Protein AF-A0A7V0U0U7-F1 (afdb_monomer)

Nearest PDB structures (foldseek):
  6ob8-assembly1_A  TM=8.470E-01  e=1.820E-01  [Leptolyngbya] sp. JSC-1
  3cu5-assembly2_A  TM=8.781E-01  e=6.880E-01  Lachnoclostridium phytofermentans ISDg
  8xat-assembly1_A-2  TM=6.908E-01  e=2.094E-01  Arabidopsis thaliana
  3cu5-assembly3_B  TM=8.796E-01  e=2.600E+00  Lachnoclostridium phytofermentans ISDg
  3ilh-assembly1_A  TM=6.969E-01  e=1.292E+00  Cytophaga hutchinsonii ATCC 33406

Structure (mmCIF, N/CA/C/O backbone):
data_AF-A0A7V0U0U7-F1
#
_entry.id   AF-A0A7V0U0U7-F1
#
loop_
_atom_site.group_PDB
_atom_site.id
_atom_site.type_symbol
_atom_site.label_atom_id
_atom_site.label_alt_id
_atom_site.label_comp_id
_atom_site.label_asym_id
_atom_site.label_entity_id
_atom_site.label_seq_id
_atom_site.pdbx_PDB_ins_code
_atom_site.Cartn_x
_atom_site.Cartn_y
_atom_site.Cartn_z
_atom_site.occupancy
_atom_site.B_iso_or_equiv
_atom_site.auth_seq_id
_atom_site.auth_comp_id
_atom_site.auth_asym_id
_atom_site.auth_atom_id
_atom_site.pdbx_PDB_model_num
ATOM 1 N N . MET A 1 1 ? -17.718 -1.713 6.557 1.00 71.38 1 MET A N 1
ATOM 2 C CA . MET A 1 1 ? -17.364 -2.417 5.306 1.00 71.38 1 MET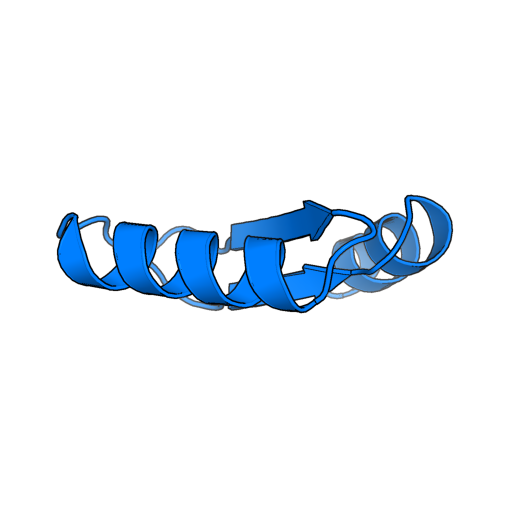 A CA 1
ATOM 3 C C . MET A 1 1 ? -15.931 -2.024 5.101 1.00 71.38 1 MET A C 1
ATOM 5 O O . MET A 1 1 ? -15.683 -0.835 4.949 1.00 71.38 1 MET A O 1
ATOM 9 N N . SER A 1 2 ? -15.029 -2.988 5.193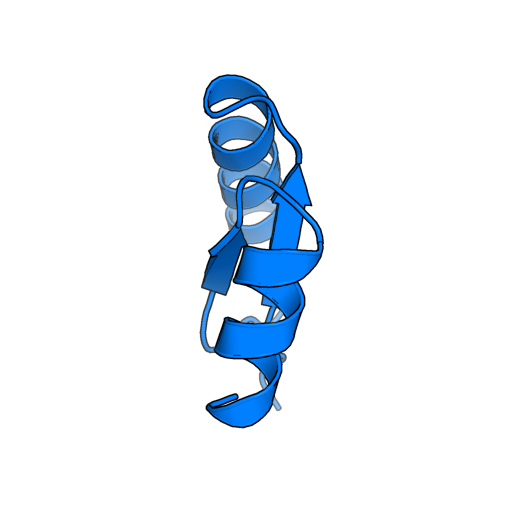 1.00 86.25 2 SER A N 1
ATOM 10 C CA . SER A 1 2 ? -13.601 -2.719 5.192 1.00 86.25 2 SER A CA 1
ATOM 11 C C . SER A 1 2 ? -13.086 -2.514 3.768 1.00 86.25 2 SER A C 1
ATOM 13 O O . SER A 1 2 ? -13.549 -3.176 2.839 1.00 86.25 2 SER A O 1
ATOM 15 N N . PHE A 1 3 ? -12.124 -1.614 3.596 1.00 91.25 3 PHE A N 1
ATOM 16 C CA . PHE A 1 3 ? -11.472 -1.352 2.317 1.00 91.25 3 PHE A CA 1
ATOM 17 C C . PHE A 1 3 ? -10.193 -2.174 2.190 1.00 91.25 3 PHE A C 1
ATOM 19 O O . PHE A 1 3 ? -9.350 -2.154 3.086 1.00 91.25 3 PHE A O 1
ATOM 26 N N . ASN A 1 4 ? -10.028 -2.850 1.057 1.00 93.44 4 ASN A N 1
ATOM 27 C CA . ASN A 1 4 ? -8.749 -3.432 0.672 1.00 93.44 4 ASN A CA 1
ATOM 28 C C . ASN A 1 4 ? -7.857 -2.319 0.099 1.00 93.44 4 ASN A C 1
ATOM 30 O O . ASN A 1 4 ? -8.320 -1.490 -0.688 1.00 93.44 4 ASN A O 1
ATOM 34 N N . VAL A 1 5 ? -6.594 -2.264 0.520 1.00 94.56 5 VAL A N 1
ATOM 35 C CA . VAL A 1 5 ? -5.666 -1.177 0.187 1.00 94.56 5 VAL A CA 1
ATOM 36 C C . VAL A 1 5 ? -4.402 -1.736 -0.456 1.00 94.56 5 VAL A C 1
ATOM 38 O O . VAL A 1 5 ? -3.710 -2.564 0.127 1.00 94.56 5 VAL A O 1
ATOM 41 N N . LEU A 1 6 ? -4.054 -1.223 -1.634 1.00 96.69 6 LEU A N 1
ATOM 42 C CA . LEU A 1 6 ? -2.784 -1.504 -2.299 1.00 96.69 6 LEU A CA 1
ATOM 43 C C . LEU A 1 6 ? -1.892 -0.260 -2.251 1.00 96.69 6 LEU A C 1
ATOM 45 O O . LEU A 1 6 ? -2.254 0.791 -2.782 1.00 96.69 6 LEU A O 1
ATOM 49 N N . VAL A 1 7 ? -0.722 -0.375 -1.621 1.00 96.62 7 VAL A N 1
ATOM 50 C CA . VAL A 1 7 ? 0.268 0.710 -1.534 1.00 96.62 7 VAL A CA 1
ATOM 51 C C . VAL A 1 7 ? 1.364 0.494 -2.576 1.00 96.62 7 VAL A C 1
ATOM 53 O O . VAL A 1 7 ? 2.091 -0.496 -2.514 1.00 96.62 7 VAL A O 1
ATOM 56 N N . VAL A 1 8 ? 1.515 1.438 -3.506 1.00 97.62 8 VAL A N 1
ATOM 57 C CA . VAL A 1 8 ? 2.502 1.363 -4.594 1.00 97.62 8 VAL A CA 1
ATOM 58 C C . VAL A 1 8 ? 3.509 2.495 -4.450 1.00 97.62 8 VAL A C 1
ATOM 60 O O . VAL A 1 8 ? 3.148 3.660 -4.591 1.00 97.62 8 VAL A O 1
ATOM 63 N N . ASP A 1 9 ? 4.756 2.148 -4.149 1.00 98.31 9 ASP A N 1
ATOM 64 C CA . ASP A 1 9 ? 5.867 3.093 -3.981 1.00 98.31 9 ASP A CA 1
ATOM 65 C C . ASP A 1 9 ? 7.191 2.330 -4.147 1.00 98.31 9 ASP A C 1
ATOM 67 O O . ASP A 1 9 ? 7.305 1.188 -3.691 1.00 98.31 9 ASP A O 1
ATOM 71 N N . ASP A 1 10 ? 8.192 2.919 -4.795 1.00 97.31 10 ASP A N 1
ATOM 72 C CA . ASP A 1 10 ? 9.481 2.271 -5.075 1.00 97.31 10 ASP A CA 1
ATOM 73 C C . ASP A 1 10 ? 10.399 2.185 -3.840 1.00 97.31 10 ASP A C 1
ATOM 75 O O . ASP A 1 10 ? 11.361 1.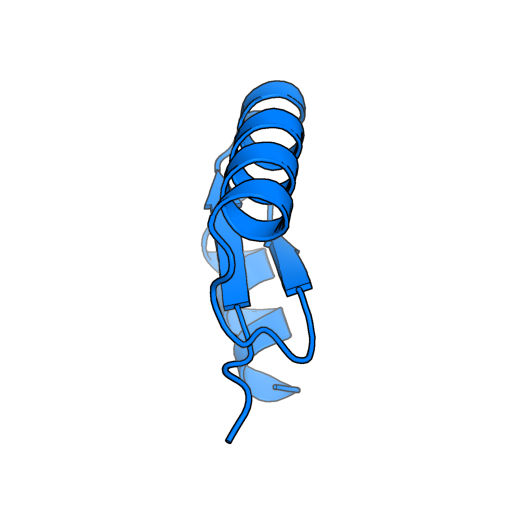413 -3.820 1.00 97.31 10 ASP A O 1
ATOM 79 N N . SER A 1 11 ? 10.058 2.884 -2.756 1.00 98.00 11 SER A N 1
ATOM 80 C CA . SER A 1 11 ? 10.760 2.841 -1.478 1.00 98.00 11 SER A CA 1
ATOM 81 C C . SER A 1 11 ? 10.067 1.929 -0.465 1.00 98.00 11 SER A C 1
ATOM 83 O O . SER A 1 11 ? 9.000 2.232 0.074 1.00 98.00 11 SER A O 1
ATOM 85 N N . MET A 1 12 ? 10.744 0.841 -0.079 1.00 96.56 12 MET A N 1
ATOM 86 C CA . MET A 1 12 ? 10.301 -0.031 1.023 1.00 96.56 12 MET A CA 1
ATOM 87 C C . MET A 1 12 ? 10.020 0.749 2.317 1.00 96.56 12 MET A C 1
ATOM 89 O O . MET A 1 12 ? 9.035 0.486 3.010 1.00 96.56 12 MET A O 1
ATOM 93 N N . SER A 1 13 ? 10.879 1.721 2.642 1.00 97.88 13 SER A N 1
ATOM 94 C CA . SER A 1 13 ? 10.738 2.558 3.836 1.00 97.88 13 SER A CA 1
ATOM 95 C C . SER A 1 13 ? 9.463 3.395 3.786 1.00 97.88 13 SER A C 1
ATOM 97 O O . SER A 1 13 ? 8.766 3.510 4.795 1.00 97.88 13 SER A O 1
ATOM 99 N N . MET A 1 14 ? 9.127 3.946 2.615 1.00 98.12 14 MET A N 1
ATOM 100 C CA . MET A 1 14 ? 7.922 4.754 2.456 1.00 98.12 14 MET A CA 1
ATOM 101 C C . MET A 1 14 ? 6.662 3.895 2.570 1.00 98.12 14 MET A C 1
ATOM 103 O O . MET A 1 14 ? 5.750 4.248 3.321 1.00 98.12 14 MET A O 1
ATOM 107 N N . ARG A 1 15 ? 6.645 2.706 1.948 1.00 97.62 15 ARG A N 1
ATOM 108 C CA . ARG A 1 15 ? 5.537 1.747 2.109 1.00 97.62 15 ARG A CA 1
ATOM 109 C C . ARG A 1 15 ? 5.320 1.363 3.572 1.00 97.62 15 ARG A C 1
ATOM 111 O O . ARG A 1 15 ? 4.184 1.346 4.041 1.00 97.62 15 ARG A O 1
ATOM 118 N N . ALA A 1 16 ? 6.391 1.128 4.334 1.00 97.31 16 ALA A N 1
ATOM 119 C CA . ALA A 1 16 ? 6.292 0.835 5.765 1.00 97.31 16 ALA A CA 1
ATOM 120 C C . ALA A 1 16 ? 5.671 1.993 6.572 1.00 97.31 16 ALA A C 1
ATOM 122 O O . ALA A 1 16 ? 4.823 1.754 7.437 1.00 97.31 16 ALA A O 1
ATOM 123 N N . ILE A 1 17 ? 6.048 3.242 6.272 1.00 98.00 17 ILE A N 1
ATOM 124 C CA . ILE A 1 17 ? 5.471 4.435 6.910 1.00 98.00 17 ILE A CA 1
ATOM 125 C C . ILE A 1 17 ? 3.984 4.563 6.570 1.00 98.00 17 ILE A C 1
ATOM 127 O O . ILE A 1 17 ? 3.173 4.726 7.481 1.00 98.00 17 ILE A O 1
ATOM 131 N N . ILE A 1 18 ? 3.609 4.441 5.294 1.00 97.19 18 ILE A N 1
ATOM 132 C CA . ILE A 1 18 ? 2.215 4.563 4.844 1.00 97.19 18 ILE A CA 1
ATOM 133 C C . ILE A 1 18 ? 1.329 3.529 5.544 1.00 97.19 18 ILE A C 1
ATOM 135 O O . ILE A 1 18 ? 0.307 3.898 6.122 1.00 97.19 18 ILE A O 1
ATOM 139 N N . LYS A 1 19 ? 1.748 2.257 5.591 1.00 95.44 19 LYS A N 1
ATOM 140 C CA . LYS A 1 19 ? 1.007 1.203 6.307 1.00 95.44 19 LYS A CA 1
ATOM 141 C C . LYS A 1 19 ? 0.801 1.542 7.781 1.00 95.44 19 LYS A C 1
ATOM 143 O O . LYS A 1 19 ? -0.288 1.343 8.315 1.00 95.44 19 LYS A O 1
ATOM 148 N N . LYS A 1 20 ? 1.827 2.094 8.437 1.00 95.44 20 LYS A N 1
ATOM 149 C CA . LYS A 1 20 ? 1.736 2.518 9.838 1.00 95.44 20 LYS A CA 1
ATOM 150 C C . LYS A 1 20 ? 0.736 3.662 10.022 1.00 95.44 20 LYS A C 1
ATOM 152 O O . LYS A 1 20 ? -0.056 3.615 10.957 1.00 95.44 20 LYS A O 1
ATOM 157 N N . VAL A 1 21 ? 0.744 4.660 9.136 1.00 96.94 21 VAL A N 1
ATOM 158 C CA . VAL A 1 21 ? -0.215 5.778 9.180 1.00 96.94 21 VAL A CA 1
ATOM 159 C C . VAL A 1 21 ? -1.642 5.278 8.964 1.00 96.94 21 VAL A C 1
ATOM 161 O O . VAL A 1 21 ? -2.528 5.644 9.732 1.00 96.94 21 VAL A O 1
ATOM 164 N N . ILE A 1 22 ? -1.859 4.400 7.980 1.00 94.94 22 ILE A N 1
ATOM 165 C CA . ILE A 1 22 ? -3.166 3.791 7.707 1.00 94.94 22 ILE A CA 1
ATOM 166 C C . ILE A 1 22 ? -3.681 3.058 8.952 1.00 94.94 22 ILE A C 1
ATOM 168 O O . ILE A 1 22 ? -4.780 3.356 9.415 1.00 94.94 22 ILE A O 1
ATOM 172 N N . ALA A 1 23 ? -2.864 2.188 9.555 1.00 91.31 23 ALA A N 1
ATOM 173 C CA . ALA A 1 23 ? -3.237 1.447 10.760 1.00 91.31 23 ALA A CA 1
ATOM 174 C C . ALA A 1 23 ? -3.578 2.363 11.952 1.00 91.31 23 ALA A C 1
ATOM 176 O O . ALA A 1 23 ? -4.462 2.052 12.746 1.00 91.31 23 ALA A O 1
ATOM 177 N N . MET A 1 24 ? -2.899 3.507 12.078 1.00 94.50 24 MET A N 1
ATOM 178 C CA . MET A 1 24 ? -3.144 4.481 13.149 1.00 94.50 24 MET A CA 1
ATOM 179 C C . MET A 1 24 ? -4.346 5.400 12.892 1.00 94.50 24 MET A C 1
ATOM 181 O O . MET A 1 24 ? -4.848 6.012 13.830 1.00 94.50 24 MET A O 1
ATOM 185 N N . SER A 1 25 ? -4.797 5.529 11.643 1.00 94.19 25 SER A N 1
ATOM 186 C CA . SER A 1 25 ? -5.829 6.500 11.254 1.00 94.19 25 SER A CA 1
ATOM 187 C C . SER A 1 25 ? -7.256 6.115 11.665 1.00 94.19 25 SER A C 1
ATOM 189 O O . SER A 1 25 ? -8.159 6.942 11.567 1.00 94.19 25 SER A O 1
ATOM 191 N N . GLY A 1 26 ? -7.477 4.872 12.110 1.00 88.25 26 GLY A N 1
ATOM 192 C CA . GLY A 1 26 ? -8.823 4.338 12.352 1.00 88.25 26 GLY A CA 1
ATOM 193 C C . GLY A 1 26 ? -9.609 4.058 11.065 1.00 88.25 26 GLY A C 1
ATOM 194 O O . GLY A 1 26 ? -10.821 3.865 11.122 1.00 88.25 26 GLY A O 1
ATOM 195 N N . PHE A 1 27 ? -8.935 4.054 9.911 1.00 90.75 27 PHE A N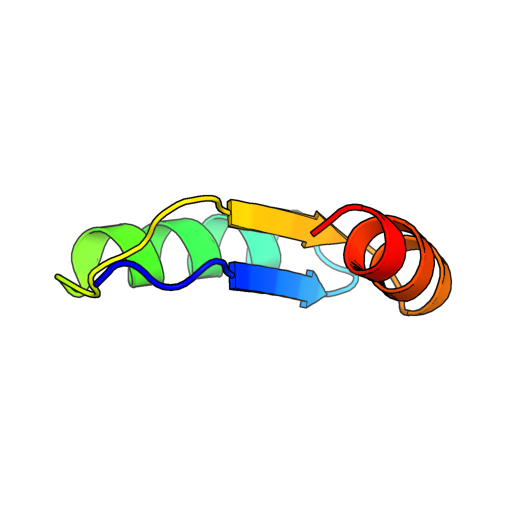 1
ATOM 196 C CA . PHE A 1 27 ? -9.512 3.656 8.632 1.00 90.75 27 PHE A CA 1
ATOM 197 C C . PHE A 1 27 ? -9.913 2.170 8.686 1.00 90.75 27 PHE A C 1
ATOM 199 O O . PHE A 1 27 ? -9.127 1.332 9.128 1.00 90.75 27 PHE A O 1
ATOM 206 N N . ASP A 1 28 ? -11.148 1.853 8.278 1.00 92.44 28 ASP A N 1
ATOM 207 C CA . ASP A 1 28 ? -11.692 0.485 8.273 1.00 92.44 28 ASP A CA 1
ATOM 208 C C . ASP A 1 28 ? -11.033 -0.306 7.135 1.00 92.44 28 ASP A C 1
ATOM 210 O O . ASP A 1 28 ? -11.491 -0.267 5.992 1.00 92.44 28 ASP A O 1
ATOM 214 N N . VAL A 1 29 ? -9.904 -0.952 7.429 1.00 92.06 29 VAL A N 1
ATOM 215 C CA . VAL A 1 29 ? -9.082 -1.669 6.448 1.00 92.06 29 VAL A CA 1
ATOM 216 C C . VAL A 1 29 ? -9.258 -3.170 6.577 1.00 92.06 29 VAL A C 1
ATOM 218 O O . VAL A 1 29 ? -9.219 -3.712 7.679 1.00 92.06 29 VAL A O 1
ATOM 221 N N . GLY A 1 30 ? -9.422 -3.825 5.430 1.00 90.88 30 GLY A N 1
ATOM 222 C CA . GLY A 1 30 ? -9.399 -5.276 5.301 1.00 90.88 30 GLY A CA 1
ATOM 223 C C . GLY A 1 30 ? -7.970 -5.736 5.052 1.00 90.88 30 GLY A C 1
ATOM 224 O O . GLY A 1 30 ? -7.143 -5.763 5.963 1.00 90.88 30 GLY A O 1
ATOM 225 N N . GLU A 1 31 ? -7.670 -6.067 3.800 1.00 91.81 31 GLU A N 1
ATOM 226 C CA . GLU A 1 31 ? -6.331 -6.475 3.384 1.00 91.81 31 GLU A CA 1
ATOM 227 C C . GLU A 1 31 ? -5.467 -5.281 2.960 1.00 91.81 31 GLU A C 1
ATOM 229 O O . GLU A 1 31 ? -5.942 -4.351 2.305 1.00 91.81 31 GLU A O 1
ATOM 234 N N . ILE A 1 32 ? -4.179 -5.313 3.323 1.00 93.94 32 ILE A N 1
ATOM 235 C CA . ILE A 1 32 ? -3.176 -4.373 2.815 1.00 93.94 32 ILE A CA 1
ATOM 236 C C . ILE A 1 32 ? -2.113 -5.149 2.047 1.00 93.94 32 ILE A C 1
ATOM 238 O O . ILE A 1 32 ? -1.366 -5.917 2.655 1.00 93.94 32 ILE A O 1
ATOM 242 N N . ALA A 1 33 ? -1.976 -4.865 0.754 1.00 95.31 33 ALA A N 1
ATOM 243 C CA . ALA A 1 33 ? -0.845 -5.322 -0.048 1.00 95.31 33 ALA A CA 1
ATOM 244 C C . ALA A 1 33 ? 0.072 -4.162 -0.442 1.00 95.31 33 ALA A C 1
ATOM 246 O O . ALA A 1 33 ? -0.264 -2.979 -0.319 1.00 95.31 33 ALA A O 1
ATOM 247 N N . GLU A 1 34 ? 1.260 -4.514 -0.923 1.00 96.62 34 GLU A N 1
ATOM 248 C CA . GLU A 1 34 ? 2.268 -3.560 -1.355 1.00 96.62 34 GLU A CA 1
ATOM 249 C C . GLU A 1 34 ? 2.950 -3.990 -2.652 1.00 96.62 34 GLU A C 1
ATOM 251 O O . GLU A 1 34 ? 3.155 -5.178 -2.885 1.00 96.62 34 GLU A O 1
ATOM 256 N N . ALA A 1 35 ? 3.339 -3.010 -3.465 1.00 97.56 35 ALA A N 1
ATOM 257 C CA . ALA A 1 35 ? 4.104 -3.212 -4.691 1.00 97.56 35 ALA A CA 1
ATOM 258 C C . ALA A 1 35 ? 5.211 -2.161 -4.822 1.00 97.56 35 ALA A C 1
ATOM 260 O O . ALA A 1 35 ? 5.031 -1.003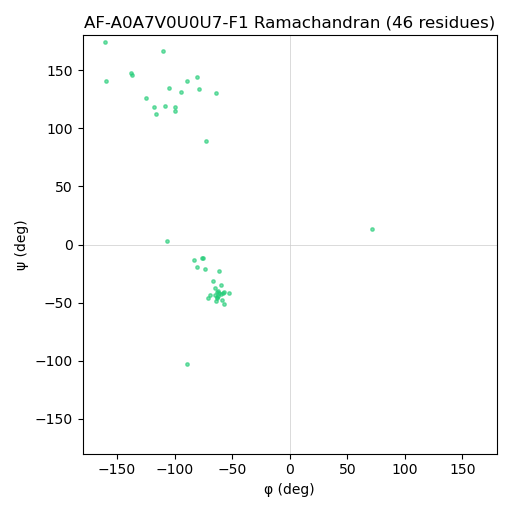 -4.435 1.00 97.56 35 ALA A O 1
ATOM 261 N N . GLY A 1 36 ? 6.351 -2.553 -5.394 1.00 97.88 36 GLY A N 1
ATOM 262 C CA . GLY A 1 36 ? 7.471 -1.650 -5.668 1.00 97.88 36 GLY A CA 1
ATOM 263 C C . GLY A 1 36 ? 7.336 -0.863 -6.971 1.00 97.88 36 GLY A C 1
ATOM 264 O O . GLY A 1 36 ? 8.103 0.062 -7.216 1.00 97.88 36 GLY A O 1
ATOM 265 N N . ASN A 1 37 ? 6.403 -1.242 -7.843 1.00 97.88 37 ASN A N 1
ATOM 266 C CA . ASN A 1 37 ? 6.209 -0.627 -9.152 1.00 97.88 37 ASN A CA 1
A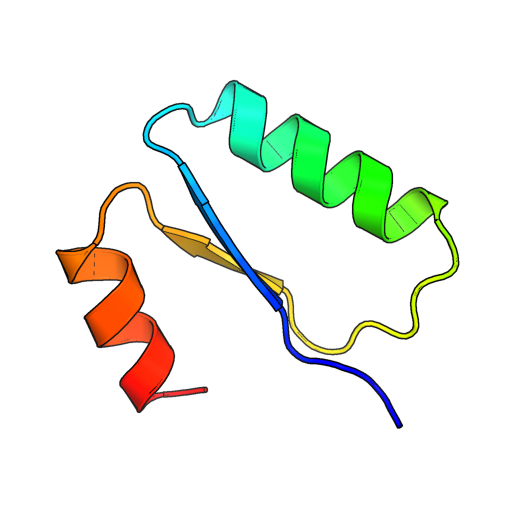TOM 267 C C . ASN A 1 37 ? 4.810 -0.933 -9.713 1.00 97.88 37 ASN A C 1
ATOM 269 O O . ASN A 1 37 ? 4.048 -1.723 -9.156 1.00 97.88 37 ASN A O 1
ATOM 273 N N . GLY A 1 38 ? 4.484 -0.314 -1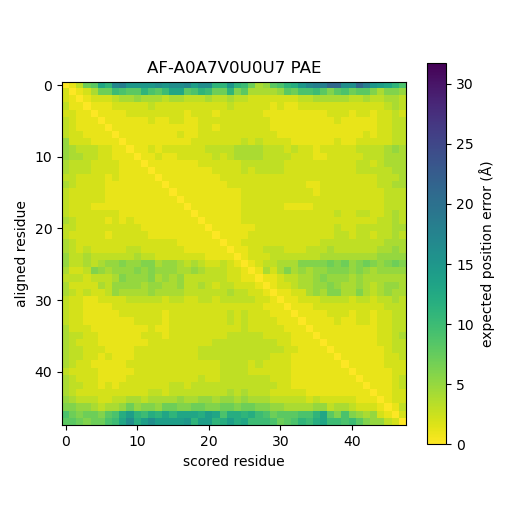0.851 1.00 97.50 38 GLY A N 1
ATOM 274 C CA . GLY A 1 38 ? 3.178 -0.468 -11.493 1.00 97.50 38 GLY A CA 1
ATOM 275 C C . GLY A 1 38 ? 2.893 -1.874 -12.031 1.00 97.50 38 GLY A C 1
ATOM 276 O O . GLY A 1 38 ? 1.740 -2.290 -12.022 1.00 97.50 38 GLY A O 1
ATOM 277 N N . ALA A 1 39 ? 3.910 -2.620 -12.474 1.00 97.75 39 ALA A N 1
ATOM 278 C CA . ALA A 1 39 ? 3.706 -3.968 -13.004 1.00 97.75 39 ALA A CA 1
ATOM 279 C C . ALA A 1 39 ? 3.331 -4.956 -11.887 1.00 97.75 39 ALA A C 1
ATOM 281 O O . ALA A 1 39 ? 2.358 -5.692 -12.025 1.00 97.75 39 ALA A O 1
ATOM 282 N N . GLU A 1 40 ? 4.045 -4.913 -10.760 1.00 97.19 40 GLU A N 1
ATOM 283 C CA . GLU A 1 40 ? 3.700 -5.670 -9.549 1.00 97.19 40 GLU A CA 1
ATOM 284 C C . GLU A 1 40 ? 2.317 -5.284 -9.018 1.00 97.19 40 GLU A C 1
ATOM 286 O O . GLU A 1 40 ? 1.518 -6.153 -8.681 1.00 97.19 40 GLU A O 1
ATOM 291 N N . ALA A 1 41 ? 2.002 -3.985 -8.997 1.00 97.31 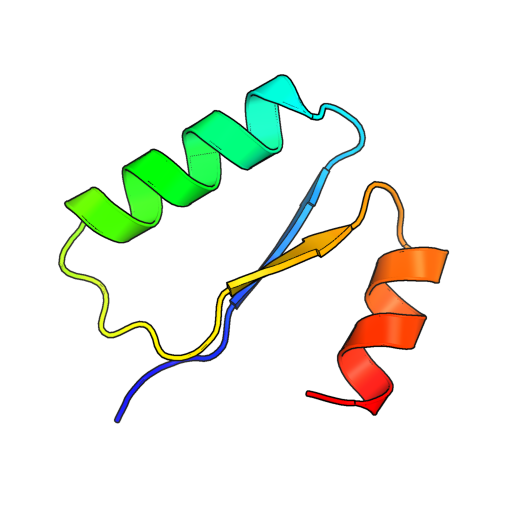41 ALA A N 1
ATOM 292 C CA . ALA A 1 41 ? 0.704 -3.498 -8.543 1.00 97.31 41 ALA A CA 1
ATOM 293 C C . ALA A 1 41 ? -0.450 -4.018 -9.410 1.00 97.31 41 ALA A C 1
ATOM 295 O O . ALA A 1 41 ? -1.470 -4.454 -8.884 1.00 97.31 41 ALA A O 1
ATOM 296 N N . LEU A 1 42 ? -0.288 -3.994 -10.737 1.00 97.19 42 LEU A N 1
ATOM 297 C CA . LEU A 1 42 ? -1.290 -4.517 -11.666 1.00 97.19 42 LEU A CA 1
A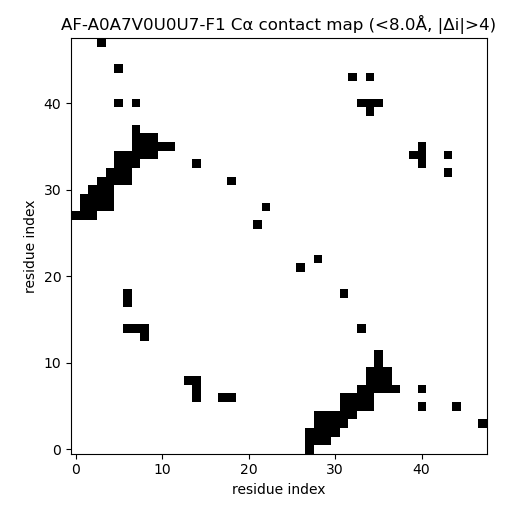TOM 298 C C . LEU A 1 42 ? -1.486 -6.025 -11.518 1.00 97.19 42 LEU A C 1
ATOM 300 O O . LEU A 1 42 ? -2.619 -6.479 -11.631 1.00 97.19 42 LEU A O 1
ATOM 304 N N . ALA A 1 43 ? -0.415 -6.782 -11.262 1.00 96.25 43 ALA A N 1
ATOM 305 C CA . ALA A 1 43 ? -0.521 -8.213 -10.992 1.00 96.25 43 ALA A CA 1
ATOM 306 C C . ALA A 1 43 ? -1.328 -8.472 -9.711 1.00 96.25 43 ALA A C 1
ATOM 308 O O . ALA A 1 43 ? -2.262 -9.262 -9.737 1.00 96.25 43 ALA A O 1
ATOM 309 N N . LEU A 1 44 ? -1.042 -7.739 -8.629 1.00 94.56 44 LEU A N 1
ATOM 310 C CA . LEU A 1 44 ? -1.790 -7.856 -7.373 1.00 94.56 44 LEU A CA 1
ATOM 311 C C . LEU A 1 44 ? -3.267 -7.475 -7.534 1.00 94.56 44 LEU A C 1
ATOM 313 O O . LEU A 1 44 ? -4.128 -8.154 -6.993 1.00 94.56 44 LEU A O 1
ATOM 317 N N . LEU A 1 45 ? -3.583 -6.431 -8.307 1.00 91.81 45 LEU A N 1
ATOM 318 C CA . LEU A 1 45 ? -4.972 -6.003 -8.533 1.00 91.81 45 LEU A CA 1
ATOM 319 C C . LEU A 1 45 ? -5.851 -7.061 -9.210 1.00 91.81 45 LEU A C 1
ATOM 321 O O . LEU A 1 45 ? -7.070 -6.975 -9.109 1.00 91.81 45 LEU A O 1
ATOM 325 N N . GLN A 1 46 ? -5.265 -8.021 -9.926 1.00 89.38 46 GLN A N 1
ATOM 326 C CA . GLN A 1 46 ? -6.027 -9.104 -10.552 1.00 89.38 46 GLN A CA 1
ATOM 327 C C . GLN A 1 46 ? -6.522 -10.137 -9.529 1.00 89.38 46 GLN A C 1
ATOM 329 O O . GLN A 1 46 ? -7.501 -10.826 -9.811 1.00 89.38 46 GLN A O 1
ATOM 334 N N . ASP A 1 47 ? -5.887 -10.192 -8.355 1.00 75.00 47 ASP A N 1
ATOM 335 C CA . ASP A 1 47 ? -6.160 -11.151 -7.280 1.00 75.00 47 ASP A CA 1
ATOM 336 C C . ASP A 1 47 ? -6.887 -10.514 -6.070 1.00 75.00 47 ASP A C 1
ATOM 338 O O . ASP A 1 47 ? -7.106 -11.194 -5.065 1.00 75.00 47 ASP A O 1
ATOM 342 N N . PHE A 1 48 ? -7.238 -9.221 -6.154 1.00 67.50 48 PHE A N 1
ATOM 343 C CA . PHE A 1 48 ? -7.786 -8.391 -5.063 1.00 67.50 48 PHE A CA 1
ATOM 344 C C . PHE A 1 48 ? -9.318 -8.369 -4.954 1.00 67.50 48 PHE A C 1
ATOM 346 O O . PHE A 1 48 ? -10.007 -8.438 -5.998 1.00 67.50 48 PHE A O 1
#

Foldseek 3Di:
DADEEEAEALDPVVLVVVVVCCVVVPHRHDHYHYDNHDVRSVVVVVVD

Sequence (48 aa):
MSFNVLVVDDSMSMRAIIKKVIAMSGFDVGEIAEAGNGAEALALLQDF

Mean predicted aligned error: 2.87 Å

Radius of gyration: 10.85 Å; Cα contacts (8 Å, |Δi|>4): 58; chains: 1; bounding box: 28×18×26 Å

Secondary structure (DSSP, 8-state):
-PEEEEEE-S-HHHHHHHHHHHHHTT--EEEEEEESSHHHHHHHHT--

Solvent-accessible surface area (backbone atoms only — not comparable to full-atom values): 2946 Å² total; per-residue (Å²): 133,58,44,70,44,77,48,73,43,76,43,72,70,56,49,55,50,51,54,52,51,49,70,71,66,73,61,62,62,60,55,76,51,76,22,61,41,71,70,56,39,56,58,50,60,75,78,107

pLDDT: mean 93.62, std 6.49, range [67.5, 98.31]